Protein AF-A0A259AKX5-F1 (afdb_monomer)

Structure (mmCIF, N/CA/C/O backbone):
data_AF-A0A259AKX5-F1
#
_entry.id   AF-A0A259AKX5-F1
#
loop_
_atom_site.group_PDB
_atom_site.id
_atom_site.type_symbol
_atom_site.label_atom_id
_atom_site.label_alt_id
_atom_site.label_comp_id
_atom_site.label_asym_id
_atom_site.label_entity_id
_atom_site.label_seq_id
_atom_site.pdbx_PDB_ins_code
_atom_site.Cartn_x
_atom_site.Cartn_y
_atom_site.Cartn_z
_atom_site.occupancy
_atom_site.B_iso_or_equiv
_atom_site.auth_seq_id
_atom_site.auth_comp_id
_atom_site.auth_asym_id
_atom_site.auth_atom_id
_atom_site.pdbx_PDB_model_num
ATOM 1 N N . MET A 1 1 ? -32.990 -3.693 14.669 1.00 41.19 1 MET A N 1
ATOM 2 C CA . MET A 1 1 ? -31.808 -2.868 15.000 1.00 41.19 1 MET A CA 1
ATOM 3 C C . MET A 1 1 ? -31.596 -1.914 13.839 1.00 41.19 1 MET A C 1
ATOM 5 O O . MET A 1 1 ? -31.300 -2.364 12.743 1.00 41.19 1 MET A O 1
ATOM 9 N N . THR A 1 2 ? -31.916 -0.636 14.020 1.00 35.88 2 THR A N 1
ATOM 10 C CA . THR A 1 2 ? -31.872 0.371 12.951 1.00 35.88 2 THR A CA 1
ATOM 11 C C . THR A 1 2 ? -30.431 0.830 12.761 1.00 35.88 2 THR A C 1
ATOM 13 O O . THR A 1 2 ? -29.904 1.536 13.615 1.00 35.88 2 THR A O 1
ATOM 16 N N . ALA A 1 3 ? -29.790 0.396 11.675 1.00 41.12 3 ALA A N 1
ATOM 17 C CA . ALA A 1 3 ? -28.469 0.877 11.293 1.00 41.12 3 ALA A CA 1
ATOM 18 C C . ALA A 1 3 ? -28.558 2.375 10.965 1.00 41.12 3 ALA A C 1
ATOM 20 O O . ALA A 1 3 ? -29.244 2.777 10.022 1.00 41.12 3 ALA A O 1
ATOM 21 N N . THR A 1 4 ? -27.898 3.208 11.766 1.00 51.97 4 THR A N 1
ATOM 22 C CA . THR A 1 4 ? -27.737 4.632 11.471 1.00 51.97 4 THR A CA 1
ATOM 23 C C . THR A 1 4 ? -26.902 4.767 10.189 1.00 51.97 4 THR A C 1
ATOM 25 O O . THR A 1 4 ? -25.901 4.057 10.050 1.00 51.97 4 THR A O 1
ATOM 28 N N . PRO A 1 5 ? -27.244 5.659 9.239 1.00 54.28 5 PRO A N 1
ATOM 29 C CA . PRO A 1 5 ? -26.457 5.826 8.019 1.00 54.28 5 PRO A CA 1
ATOM 30 C C . PRO A 1 5 ? -25.011 6.233 8.360 1.00 54.28 5 PRO A C 1
ATOM 32 O O . PRO A 1 5 ? -24.773 7.353 8.808 1.00 54.28 5 PRO A O 1
ATOM 35 N N . GLY A 1 6 ? -24.050 5.324 8.161 1.00 61.19 6 GLY A N 1
ATOM 36 C CA . GLY A 1 6 ? -22.620 5.549 8.428 1.00 61.19 6 GLY A CA 1
ATOM 37 C C . GLY A 1 6 ? -22.028 4.791 9.626 1.00 61.19 6 GLY A C 1
ATOM 38 O O . GLY A 1 6 ? -20.837 4.955 9.903 1.00 61.19 6 GLY A O 1
ATOM 39 N N . GLU A 1 7 ? -22.816 3.961 10.318 1.00 72.50 7 GLU A N 1
ATOM 40 C CA . GLU A 1 7 ? -22.309 3.050 11.352 1.00 72.50 7 GLU A CA 1
ATOM 41 C C . GLU A 1 7 ? -21.977 1.672 10.759 1.00 72.50 7 GLU A C 1
ATOM 43 O O . GLU A 1 7 ? -22.805 1.039 10.105 1.00 72.50 7 GLU A O 1
ATOM 48 N N . ILE A 1 8 ? -20.742 1.215 10.973 1.00 77.50 8 ILE A N 1
ATOM 49 C CA . ILE A 1 8 ? -20.264 -0.109 10.559 1.00 77.50 8 ILE A CA 1
ATOM 50 C C . ILE A 1 8 ? -20.297 -1.001 11.797 1.00 77.50 8 ILE A C 1
ATOM 52 O O . ILE A 1 8 ? -19.550 -0.771 12.749 1.00 77.50 8 ILE A O 1
ATOM 56 N N . HIS A 1 9 ? -21.186 -1.989 11.801 1.00 75.88 9 HIS A N 1
ATOM 57 C CA . HIS A 1 9 ? -21.338 -2.921 12.915 1.00 75.88 9 HIS A CA 1
ATOM 58 C C . HIS A 1 9 ? -20.452 -4.143 12.689 1.00 75.88 9 HIS A C 1
ATOM 60 O O . HIS A 1 9 ? -20.541 -4.781 11.644 1.00 75.88 9 HIS A O 1
ATOM 66 N N . LEU A 1 10 ? -19.617 -4.465 13.673 1.00 76.31 10 LEU A N 1
ATOM 67 C CA . LEU A 1 10 ? -18.711 -5.610 13.637 1.00 76.31 10 LEU A CA 1
ATOM 68 C C . LEU A 1 10 ? -19.031 -6.516 14.816 1.00 76.31 10 LEU A C 1
ATOM 70 O O . LEU A 1 10 ? -19.139 -6.039 15.947 1.00 76.31 10 LEU A O 1
ATOM 74 N N . GLN A 1 11 ? -19.153 -7.812 14.558 1.00 72.94 11 GLN A N 1
ATOM 75 C CA . GLN A 1 11 ? -19.255 -8.822 15.605 1.00 72.94 11 GLN A CA 1
ATOM 76 C C . GLN A 1 11 ? -17.918 -9.546 15.700 1.00 72.94 11 GLN A C 1
ATOM 78 O O . GLN A 1 11 ? -17.481 -10.175 14.738 1.00 72.94 11 GLN A O 1
ATOM 83 N N . LEU A 1 12 ? -17.246 -9.423 16.845 1.00 72.94 12 LEU A N 1
ATOM 84 C CA . LEU A 1 12 ? -15.955 -10.061 17.084 1.00 72.94 12 LEU A CA 1
ATOM 85 C C . LEU A 1 12 ? -16.056 -10.991 18.286 1.00 72.94 12 LEU A C 1
ATOM 87 O O . LEU A 1 12 ? -16.586 -10.613 19.323 1.00 72.94 12 LEU A O 1
ATOM 91 N N . ARG A 1 13 ? -15.481 -12.192 18.163 1.00 72.50 13 ARG A N 1
ATOM 92 C CA . ARG A 1 13 ? -15.372 -13.149 19.278 1.00 72.50 13 ARG A CA 1
ATOM 93 C C . ARG A 1 13 ? -14.360 -12.696 20.345 1.00 72.50 13 ARG A C 1
ATOM 95 O O . ARG A 1 13 ? -14.526 -13.010 21.512 1.00 72.50 13 ARG A O 1
ATOM 102 N N . ASN A 1 14 ? -13.313 -11.971 19.942 1.00 72.81 14 ASN A N 1
ATOM 103 C CA . ASN A 1 14 ? -12.282 -11.406 20.819 1.00 72.81 14 ASN A CA 1
ATOM 104 C C . ASN A 1 14 ? -11.697 -10.136 20.180 1.00 72.81 14 ASN A C 1
ATOM 106 O O . ASN A 1 14 ? -11.625 -10.054 18.948 1.00 72.81 14 ASN A O 1
ATOM 110 N N . LEU A 1 15 ? -11.216 -9.172 20.975 1.00 78.44 15 LEU A N 1
ATOM 111 C CA . LEU A 1 15 ? -10.641 -7.936 20.435 1.00 78.44 15 LEU A CA 1
ATOM 112 C C . LEU A 1 15 ? -9.396 -8.166 19.558 1.00 78.44 15 LEU A C 1
ATOM 114 O O . LEU A 1 15 ? -9.143 -7.411 18.620 1.00 78.44 15 LEU A O 1
ATOM 118 N N . LYS A 1 16 ? -8.630 -9.236 19.796 1.00 78.00 16 LYS A N 1
ATOM 119 C CA . LYS A 1 16 ? -7.473 -9.621 18.967 1.00 78.00 16 LYS A CA 1
ATOM 120 C C . LYS A 1 16 ? -7.869 -9.937 17.521 1.00 78.00 16 LYS A C 1
ATOM 122 O O . LYS A 1 16 ? -7.083 -9.659 16.613 1.00 78.00 16 LYS A O 1
ATOM 127 N N . ASN A 1 17 ? -9.094 -10.419 17.298 1.00 79.19 17 ASN A N 1
ATOM 128 C CA . ASN A 1 17 ? -9.629 -10.721 15.965 1.00 79.19 17 ASN A CA 1
ATOM 129 C C . ASN A 1 17 ? -9.936 -9.448 15.157 1.00 79.19 17 ASN A C 1
ATOM 131 O O . ASN A 1 17 ? -10.251 -9.505 13.970 1.00 79.19 17 ASN A O 1
ATOM 135 N N . PHE A 1 18 ? -9.822 -8.269 15.776 1.00 82.06 18 PHE A N 1
ATOM 136 C CA . PHE A 1 18 ? -9.859 -7.015 15.037 1.00 82.06 18 PHE A CA 1
ATOM 137 C C . PHE A 1 18 ? -8.638 -6.865 14.116 1.00 82.06 18 PHE A C 1
ATOM 139 O O . PHE A 1 18 ? -8.776 -6.371 13.002 1.00 82.06 18 PHE A O 1
ATOM 146 N N . PHE A 1 19 ? -7.459 -7.326 14.554 1.00 79.88 19 PHE A N 1
ATOM 147 C CA . PHE A 1 19 ? -6.204 -7.224 13.794 1.00 79.88 19 PHE A CA 1
ATOM 148 C C . PHE A 1 19 ? -5.726 -8.550 13.194 1.00 79.88 19 PHE A C 1
ATOM 150 O O . PHE A 1 19 ? -4.809 -8.547 12.374 1.00 79.88 19 PHE A O 1
ATOM 157 N N . ARG A 1 20 ? -6.283 -9.683 13.632 1.00 78.88 20 ARG A N 1
ATOM 158 C CA . ARG A 1 20 ? -5.955 -11.018 13.119 1.00 78.88 20 ARG A CA 1
ATOM 159 C C . ARG A 1 20 ? -7.192 -11.689 12.556 1.00 78.88 20 ARG A C 1
ATOM 161 O O . ARG A 1 20 ? -8.283 -11.509 13.085 1.00 78.88 20 ARG A O 1
ATOM 168 N N . VAL A 1 21 ? -6.992 -12.483 11.512 1.00 76.75 21 VAL A N 1
ATOM 169 C CA . VAL A 1 21 ? -8.032 -13.379 11.008 1.00 76.75 21 VAL A CA 1
ATOM 170 C C . VAL A 1 21 ? -8.369 -14.384 12.120 1.00 76.75 21 VAL A C 1
ATOM 172 O O . VAL A 1 21 ? -7.436 -14.903 12.746 1.00 76.75 21 VAL A O 1
ATOM 175 N N . PRO A 1 22 ? -9.658 -14.603 12.434 1.00 73.38 22 PRO A N 1
ATOM 176 C CA . PRO A 1 22 ? -10.065 -15.630 13.385 1.00 73.38 22 PRO A CA 1
ATOM 177 C C . PRO A 1 22 ? -9.549 -17.006 12.952 1.00 73.38 22 PRO A C 1
ATOM 179 O O . PRO A 1 22 ? -9.535 -17.314 11.763 1.00 73.38 22 PRO A O 1
ATOM 182 N N . GLU A 1 23 ? -9.144 -17.849 13.902 1.00 68.50 23 GLU A N 1
ATOM 183 C CA . GLU A 1 23 ? -8.841 -19.245 13.577 1.00 68.50 23 GLU A CA 1
ATOM 184 C C . GLU A 1 23 ? -10.122 -19.945 13.108 1.00 68.50 23 GLU A C 1
ATOM 186 O O . GLU A 1 23 ? -11.167 -19.861 13.758 1.00 68.50 23 GLU A O 1
ATOM 191 N N . VAL A 1 24 ? -10.040 -20.586 11.942 1.00 67.00 24 VAL A N 1
ATOM 192 C CA . VAL A 1 24 ? -11.155 -21.309 11.332 1.00 67.00 24 VAL A CA 1
ATOM 193 C C . VAL A 1 24 ? -11.285 -22.660 12.023 1.00 67.00 24 VAL A C 1
ATOM 195 O O . VAL A 1 24 ? -10.429 -23.527 11.850 1.00 67.00 24 VAL A O 1
ATOM 198 N N . ASP A 1 25 ? -12.357 -22.841 12.792 1.00 66.19 25 ASP A N 1
ATOM 199 C CA . ASP A 1 25 ? -12.752 -24.155 13.288 1.00 66.19 25 ASP A CA 1
ATOM 200 C C . ASP A 1 25 ? -13.696 -24.812 12.264 1.00 66.19 25 ASP A C 1
ATOM 202 O O . ASP A 1 25 ? -14.826 -24.351 12.096 1.00 66.19 25 ASP A O 1
ATOM 206 N N . PRO A 1 26 ? -13.275 -25.882 11.565 1.00 67.31 26 PRO A N 1
ATOM 207 C CA . PRO A 1 26 ? -14.110 -26.559 10.574 1.00 67.31 26 PRO A CA 1
ATOM 208 C C . PRO A 1 26 ? -15.349 -27.248 11.174 1.00 67.31 26 PRO A C 1
ATOM 210 O O . PRO A 1 26 ? -16.212 -27.693 10.415 1.00 67.31 26 PRO A O 1
ATOM 213 N N . PHE A 1 27 ? -15.451 -27.355 12.503 1.00 70.44 27 PHE A N 1
ATOM 214 C CA . PHE A 1 27 ? -16.595 -27.939 13.205 1.00 70.44 27 PHE A CA 1
ATOM 215 C C . PHE A 1 27 ? -17.605 -26.893 13.702 1.00 70.44 27 PHE A C 1
ATOM 217 O O . PHE A 1 27 ? -18.749 -27.252 13.992 1.00 70.44 27 PHE A O 1
ATOM 224 N N . GLU A 1 28 ? -17.235 -25.610 13.745 1.00 61.56 28 GLU A N 1
ATOM 225 C CA . GLU A 1 28 ? -18.151 -24.503 14.024 1.00 61.56 28 GLU A CA 1
ATOM 226 C C . GLU A 1 28 ? -18.527 -23.802 12.711 1.00 61.56 28 GLU A C 1
ATOM 228 O O . GLU A 1 28 ? -17.748 -23.042 12.143 1.00 61.56 28 GLU A O 1
ATOM 233 N N . GLY A 1 29 ? -19.726 -24.077 12.190 1.00 56.34 29 GLY A N 1
ATOM 234 C CA . GLY A 1 29 ? -20.209 -23.495 10.932 1.00 56.34 29 GLY A CA 1
ATOM 235 C C . GLY A 1 29 ? -20.153 -21.956 10.869 1.00 56.34 29 GLY A C 1
ATOM 236 O O . GLY A 1 29 ? -20.332 -21.274 11.875 1.00 56.34 29 GLY A O 1
ATOM 237 N N . GLU A 1 30 ? -19.932 -21.452 9.645 1.00 57.91 30 GLU A N 1
ATOM 238 C CA . GLU A 1 30 ? -19.709 -20.047 9.246 1.00 57.91 30 GLU A CA 1
ATOM 239 C C . GLU A 1 30 ? -18.675 -19.281 10.090 1.00 57.91 30 GLU A C 1
ATOM 241 O O . GLU A 1 30 ? -18.974 -18.448 10.946 1.00 57.91 30 GLU A O 1
ATOM 246 N N . THR A 1 31 ? -17.406 -19.511 9.767 1.00 56.16 31 THR A N 1
ATOM 247 C CA . THR A 1 31 ? -16.285 -18.700 10.240 1.00 56.16 31 THR A CA 1
ATOM 248 C C . THR A 1 31 ? -16.079 -17.491 9.336 1.00 56.16 31 THR A C 1
ATOM 250 O O . THR A 1 31 ? -15.861 -17.625 8.131 1.00 56.16 31 THR A O 1
ATOM 253 N N . ILE A 1 32 ? -16.110 -16.297 9.926 1.00 61.66 32 ILE A N 1
ATOM 254 C CA . ILE A 1 32 ? -15.715 -15.063 9.250 1.00 61.66 32 ILE A CA 1
ATOM 255 C C . ILE A 1 32 ? -14.210 -15.147 8.938 1.00 61.66 32 ILE A C 1
ATOM 257 O O . ILE A 1 32 ? -13.391 -15.014 9.841 1.00 61.66 32 ILE A O 1
ATOM 261 N N . ASP A 1 33 ? -13.854 -15.344 7.666 1.00 69.12 33 ASP A N 1
ATOM 262 C CA . ASP A 1 33 ? -12.460 -15.442 7.177 1.00 69.12 3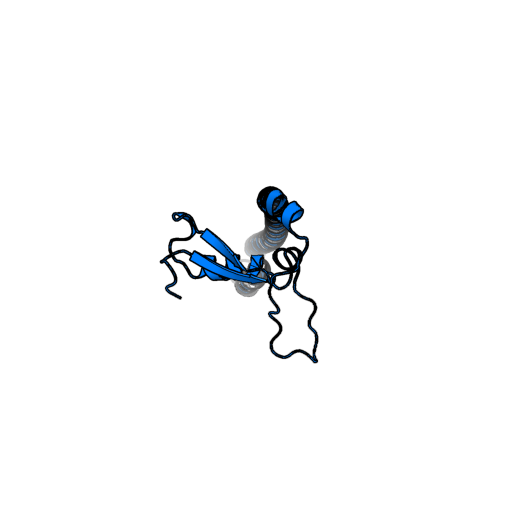3 ASP A CA 1
ATOM 263 C C . ASP A 1 33 ? -11.774 -14.067 7.015 1.00 69.12 33 ASP A C 1
ATOM 265 O O . ASP A 1 33 ? -10.751 -13.904 6.357 1.00 69.12 33 ASP A O 1
ATOM 269 N N . LEU A 1 34 ? -12.368 -13.023 7.597 1.00 73.94 34 LEU A N 1
ATOM 270 C CA . LEU A 1 34 ? -11.893 -11.647 7.506 1.00 73.94 34 LEU A CA 1
ATOM 271 C C . LEU A 1 34 ? -11.615 -11.103 8.899 1.00 73.94 34 LEU A C 1
ATOM 273 O O . LEU A 1 34 ? -12.431 -11.224 9.818 1.00 73.94 34 LEU A O 1
ATOM 277 N N . SER A 1 35 ? -10.480 -10.425 9.048 1.00 83.88 35 SER A N 1
ATOM 278 C CA . SER A 1 35 ? -10.221 -9.673 10.271 1.00 83.88 35 SER A CA 1
ATOM 279 C C . SER A 1 35 ? -11.233 -8.529 10.422 1.00 83.88 35 SER A C 1
ATOM 281 O O . SER A 1 35 ? -11.817 -8.045 9.446 1.00 83.88 35 SER A O 1
ATOM 283 N N . GLY A 1 36 ? -11.451 -8.061 11.654 1.00 83.81 36 GLY A N 1
ATOM 284 C CA . GLY A 1 36 ? -12.352 -6.930 11.895 1.00 83.81 36 GLY A CA 1
ATOM 285 C C . GLY A 1 36 ? -11.945 -5.667 11.126 1.00 83.81 36 GLY A C 1
ATOM 286 O O . GLY A 1 36 ? -12.814 -4.923 10.673 1.00 83.81 36 GLY A O 1
ATOM 287 N N . ILE A 1 37 ? -10.641 -5.439 10.925 1.00 84.75 37 ILE A N 1
ATOM 288 C CA . ILE A 1 37 ? -10.153 -4.306 10.135 1.00 84.75 37 ILE A CA 1
ATOM 289 C C . ILE A 1 37 ? -10.463 -4.465 8.645 1.00 84.75 37 ILE A C 1
ATOM 291 O O . ILE A 1 37 ? -10.858 -3.483 8.021 1.00 84.75 37 ILE A O 1
ATOM 295 N N . ASP A 1 38 ? -10.384 -5.677 8.091 1.00 84.62 38 ASP A N 1
ATOM 296 C CA . ASP A 1 38 ? -10.728 -5.930 6.687 1.00 84.62 38 ASP A CA 1
ATOM 297 C C . ASP A 1 38 ? -12.224 -5.708 6.442 1.00 84.62 38 ASP A C 1
ATOM 299 O O . ASP A 1 38 ? -12.600 -5.026 5.491 1.00 84.62 38 ASP A O 1
ATOM 303 N N . GLN A 1 39 ? -13.077 -6.151 7.370 1.00 84.19 39 GLN A N 1
ATOM 304 C CA . GLN A 1 39 ? -14.519 -5.889 7.313 1.00 84.19 39 GLN A CA 1
ATOM 305 C C . GLN A 1 39 ? -14.840 -4.387 7.342 1.00 84.19 39 GLN A C 1
ATOM 307 O O . GLN A 1 39 ? -15.674 -3.910 6.569 1.00 84.19 39 GLN A O 1
ATOM 312 N N . VAL A 1 40 ? -14.164 -3.612 8.204 1.00 85.19 40 VAL A N 1
ATOM 313 C CA . VAL A 1 40 ? -14.296 -2.143 8.214 1.00 85.19 40 VAL A CA 1
ATOM 314 C C . VAL A 1 40 ? -13.850 -1.555 6.889 1.00 85.19 40 VAL A C 1
ATOM 316 O O . VAL A 1 40 ? -14.540 -0.702 6.334 1.00 85.19 40 VAL A O 1
ATOM 319 N N . MET A 1 41 ? -12.697 -1.987 6.386 1.00 83.62 41 MET A N 1
ATOM 320 C CA . MET A 1 41 ? -12.133 -1.480 5.142 1.00 83.62 41 MET A CA 1
ATOM 321 C C . MET A 1 41 ? -13.053 -1.761 3.955 1.00 83.62 41 MET A C 1
ATOM 323 O O . MET A 1 41 ? -13.294 -0.854 3.160 1.00 83.62 41 MET A O 1
ATOM 327 N N . ASP A 1 42 ? -13.627 -2.954 3.855 1.00 84.31 42 ASP A N 1
ATOM 328 C CA . ASP A 1 42 ? -14.564 -3.299 2.789 1.00 84.31 42 ASP A CA 1
ATOM 329 C C . ASP A 1 42 ? -15.870 -2.510 2.902 1.00 84.31 42 ASP A C 1
ATOM 331 O O . ASP A 1 42 ? -16.318 -1.911 1.918 1.00 84.31 42 ASP A O 1
ATOM 335 N N . ALA A 1 43 ? -16.428 -2.386 4.110 1.00 82.75 43 ALA A N 1
ATOM 336 C CA . ALA A 1 43 ? -17.611 -1.562 4.348 1.00 82.75 43 ALA A CA 1
ATOM 337 C C . ALA A 1 43 ? -17.370 -0.075 4.020 1.00 82.75 43 ALA A C 1
ATOM 339 O O . ALA A 1 43 ? -18.262 0.600 3.501 1.00 82.75 43 ALA A O 1
ATOM 340 N N . LEU A 1 44 ? -16.163 0.441 4.277 1.00 82.69 44 LEU A N 1
ATOM 341 C CA . LEU A 1 44 ? -15.755 1.791 3.882 1.00 82.69 44 LEU A CA 1
ATOM 342 C C . LEU A 1 44 ? -15.622 1.929 2.365 1.00 82.69 44 LEU A C 1
ATOM 344 O O . LEU A 1 44 ? -16.081 2.921 1.808 1.00 82.69 44 LEU A O 1
ATOM 348 N N . ARG A 1 45 ? -15.019 0.952 1.679 1.00 80.88 45 ARG A N 1
ATOM 349 C CA . ARG A 1 45 ? -14.784 1.008 0.223 1.00 80.88 45 ARG A CA 1
ATOM 350 C C . ARG A 1 45 ? -16.077 1.071 -0.584 1.00 80.88 45 ARG A C 1
ATOM 352 O O . ARG A 1 45 ? -16.093 1.705 -1.637 1.00 80.88 45 ARG A O 1
ATOM 359 N N . VAL A 1 46 ? -17.150 0.454 -0.090 1.00 80.75 46 VAL A N 1
ATOM 360 C CA . VAL A 1 46 ? -18.480 0.500 -0.721 1.00 80.75 46 VAL A CA 1
ATOM 361 C C . VAL A 1 46 ? -19.119 1.893 -0.610 1.00 80.75 46 VAL A C 1
ATOM 363 O O . VAL A 1 46 ? -19.918 2.286 -1.464 1.00 80.75 46 VAL A O 1
ATOM 366 N N . GLN A 1 47 ? -18.758 2.688 0.400 1.00 78.88 47 GLN A N 1
ATOM 367 C CA . GLN A 1 47 ? -19.307 4.032 0.576 1.00 78.88 47 GLN A CA 1
ATOM 368 C C . GLN A 1 47 ? -18.612 5.032 -0.357 1.00 78.88 47 GLN A C 1
ATOM 370 O O . GLN A 1 47 ? -17.432 5.319 -0.201 1.00 78.88 47 GLN A O 1
ATOM 375 N N . LYS A 1 48 ? -19.352 5.644 -1.292 1.00 70.69 48 LYS A N 1
ATOM 376 C CA . LYS A 1 48 ? -18.805 6.646 -2.237 1.00 70.69 48 LYS A CA 1
ATOM 377 C C . LYS A 1 48 ? -18.080 7.818 -1.558 1.00 70.69 48 LYS A C 1
ATOM 379 O O . LYS A 1 48 ? -17.081 8.300 -2.087 1.00 70.69 48 LYS A O 1
ATOM 384 N N . ASP A 1 49 ? -18.539 8.221 -0.376 1.00 77.81 49 ASP A N 1
ATOM 385 C CA . ASP A 1 49 ? -18.055 9.408 0.340 1.00 77.81 49 ASP A CA 1
ATOM 386 C C . ASP A 1 49 ? -17.068 9.078 1.473 1.00 77.81 49 ASP A C 1
ATOM 388 O O . ASP A 1 49 ? -16.834 9.896 2.364 1.00 77.81 49 ASP A O 1
ATOM 392 N N . TRP A 1 50 ? -16.462 7.887 1.465 1.00 74.88 50 TRP A N 1
ATOM 393 C CA . TRP A 1 50 ? -15.577 7.432 2.548 1.00 74.88 50 TRP A CA 1
ATOM 394 C C . TRP A 1 50 ? -14.376 8.356 2.807 1.00 74.88 50 TRP A C 1
ATOM 396 O O . TRP A 1 50 ? -13.830 8.375 3.906 1.00 74.88 50 TRP A O 1
ATOM 406 N N . ARG A 1 51 ? -13.956 9.140 1.802 1.00 73.50 51 ARG A N 1
ATOM 407 C CA . ARG A 1 51 ? -12.841 10.098 1.919 1.00 73.50 51 ARG A CA 1
ATOM 408 C C . ARG A 1 51 ? -13.219 11.397 2.623 1.00 73.50 51 ARG A C 1
ATOM 410 O O . ARG A 1 51 ? -12.337 12.085 3.127 1.00 73.50 51 ARG A O 1
ATOM 417 N N . THR A 1 52 ? -14.495 11.764 2.607 1.00 74.06 52 THR A N 1
ATOM 418 C CA . THR A 1 52 ? -14.990 13.055 3.108 1.00 74.06 52 THR A CA 1
ATOM 419 C C . THR A 1 52 ? -15.817 12.904 4.379 1.00 74.06 52 THR A C 1
ATOM 421 O O . THR A 1 52 ? -15.912 13.854 5.158 1.00 74.06 52 THR A O 1
ATOM 424 N N . ARG A 1 53 ? -16.387 11.721 4.634 1.00 74.12 53 ARG A N 1
ATOM 425 C CA . ARG A 1 53 ? -17.235 11.456 5.799 1.00 74.12 53 ARG A CA 1
ATOM 426 C C . ARG A 1 53 ? -16.491 10.706 6.900 1.00 74.12 53 ARG A C 1
ATOM 428 O O . ARG A 1 53 ? -15.699 9.806 6.644 1.00 74.12 53 ARG A O 1
ATOM 435 N N . ARG A 1 54 ? -16.792 11.054 8.154 1.00 75.44 54 ARG A N 1
ATOM 436 C CA . ARG A 1 54 ? -16.353 10.268 9.312 1.00 75.44 54 ARG A CA 1
ATOM 437 C C . ARG A 1 54 ? -17.197 9.002 9.390 1.00 75.44 54 ARG A C 1
ATOM 439 O O . ARG A 1 54 ? -18.418 9.098 9.477 1.00 75.44 54 ARG A O 1
ATOM 446 N N . ALA A 1 55 ? -16.545 7.850 9.388 1.00 75.81 55 ALA A N 1
ATOM 447 C CA . ALA A 1 55 ? -17.187 6.581 9.681 1.00 75.81 55 ALA A CA 1
ATOM 448 C C . ALA A 1 55 ? -17.046 6.249 11.164 1.00 75.81 55 ALA A C 1
ATOM 450 O O . ALA A 1 55 ? -16.040 6.584 11.797 1.00 75.81 55 ALA A O 1
ATOM 451 N N . LYS A 1 56 ? -18.053 5.573 11.710 1.00 80.81 56 LYS A N 1
ATOM 452 C CA . LYS A 1 56 ? -18.041 5.087 13.086 1.00 80.81 56 LYS A CA 1
ATOM 453 C C . LYS A 1 56 ? -18.176 3.570 13.056 1.00 80.81 56 LYS A C 1
ATOM 455 O O . LYS A 1 56 ? -19.172 3.051 12.566 1.00 80.81 56 LYS A O 1
ATOM 460 N N . ALA A 1 57 ? -17.165 2.870 13.558 1.00 80.81 57 ALA A N 1
ATOM 461 C CA . ALA A 1 57 ? -17.215 1.426 13.737 1.00 80.81 57 ALA A CA 1
ATOM 462 C C . ALA A 1 57 ? -17.708 1.112 15.154 1.00 80.81 57 ALA A C 1
ATOM 464 O O . ALA A 1 57 ? -17.170 1.644 16.127 1.00 80.81 57 ALA A O 1
ATOM 465 N N . VAL A 1 58 ? -18.737 0.275 15.264 1.00 81.69 58 VAL A N 1
ATOM 466 C CA . VAL A 1 58 ? -19.274 -0.216 16.537 1.00 81.69 58 VAL A CA 1
ATOM 467 C C . VAL A 1 58 ? -18.941 -1.697 16.634 1.00 81.69 58 VAL A C 1
ATOM 469 O O . VAL A 1 58 ? -19.434 -2.501 15.842 1.00 81.69 58 VAL A O 1
ATOM 472 N N . ILE A 1 59 ? -18.083 -2.039 17.591 1.00 81.44 59 ILE A N 1
ATOM 473 C CA . ILE A 1 59 ? -17.612 -3.405 17.816 1.00 81.44 59 ILE A CA 1
ATOM 474 C C . ILE A 1 59 ? -18.437 -4.018 18.943 1.00 81.44 59 ILE A C 1
ATOM 476 O O . ILE A 1 59 ? -18.483 -3.468 20.041 1.00 81.44 59 ILE A O 1
ATOM 480 N N . TRP A 1 60 ? -19.066 -5.154 18.667 1.00 78.50 60 TRP A N 1
ATOM 481 C CA . TRP A 1 60 ? -19.767 -5.966 19.654 1.00 78.50 60 TRP A CA 1
ATOM 482 C C . TRP A 1 60 ? -18.862 -7.121 20.073 1.00 78.50 60 TRP A C 1
ATOM 484 O O . TRP A 1 60 ? -18.402 -7.878 19.213 1.00 78.50 60 TRP A O 1
ATOM 494 N N . LEU A 1 61 ? -18.605 -7.228 21.379 1.00 77.56 61 LEU A N 1
ATOM 495 C CA . LEU A 1 61 ? -17.877 -8.336 21.993 1.00 77.56 61 LEU A CA 1
ATOM 496 C C . LEU A 1 61 ? -18.840 -9.150 22.870 1.00 77.56 61 LEU A C 1
ATOM 498 O O . LEU A 1 61 ? -19.720 -8.554 23.493 1.00 77.56 61 LEU A O 1
ATOM 502 N N . PRO A 1 62 ? -18.694 -10.484 22.923 1.00 75.62 62 PRO A N 1
ATOM 503 C CA . PRO A 1 62 ? -19.455 -11.318 23.842 1.00 75.62 62 PRO A CA 1
ATOM 504 C C . PRO A 1 62 ? -19.068 -11.044 25.305 1.00 75.62 62 PRO A C 1
ATOM 506 O O . PRO A 1 62 ? -17.897 -10.806 25.626 1.00 75.62 62 PRO A O 1
ATOM 509 N N . ASP A 1 63 ? -20.069 -11.107 26.186 1.00 64.19 63 ASP A N 1
ATOM 510 C CA . ASP A 1 63 ? -19.902 -10.939 27.631 1.00 64.19 63 ASP A CA 1
ATOM 511 C C . ASP A 1 63 ? -18.993 -12.044 28.203 1.00 64.19 63 ASP A C 1
ATOM 513 O O . ASP A 1 63 ? -19.171 -13.225 27.902 1.00 64.19 63 ASP A O 1
ATOM 517 N N . GLY A 1 64 ? -18.018 -11.663 29.038 1.00 62.34 64 GLY A N 1
ATOM 518 C CA . GLY A 1 64 ? -17.066 -12.592 29.672 1.00 62.34 64 GLY A CA 1
ATOM 519 C C . GLY A 1 64 ? -15.628 -12.532 29.145 1.00 62.34 64 GLY A C 1
ATOM 520 O O . GLY A 1 64 ? -14.794 -13.334 29.562 1.00 62.34 64 GLY A O 1
ATOM 521 N N . THR A 1 65 ? -15.316 -11.582 28.262 1.00 62.19 65 THR A N 1
ATOM 522 C CA . THR A 1 65 ? -13.944 -11.347 27.788 1.00 62.19 65 THR A CA 1
ATOM 523 C C . THR A 1 65 ? -13.270 -10.274 28.650 1.00 62.19 65 THR A C 1
ATOM 525 O O . THR A 1 65 ? -13.781 -9.161 28.736 1.00 62.19 65 THR A O 1
ATOM 528 N N . ASP A 1 66 ? -12.124 -10.576 29.270 1.00 65.81 66 ASP A N 1
ATOM 529 C CA . ASP A 1 66 ? -11.339 -9.652 30.121 1.00 65.81 66 ASP A CA 1
ATOM 530 C C . ASP A 1 66 ? -10.541 -8.627 29.275 1.00 65.81 66 ASP A C 1
ATOM 532 O O . ASP A 1 66 ? -9.335 -8.422 29.427 1.00 65.81 66 ASP A O 1
ATOM 536 N N . ASP A 1 67 ? -11.215 -8.031 28.287 1.00 69.75 67 ASP A N 1
ATOM 537 C CA . ASP A 1 67 ? -10.626 -7.177 27.252 1.00 69.75 67 ASP A CA 1
ATOM 538 C C . ASP A 1 67 ? -10.702 -5.677 27.611 1.00 69.75 67 ASP A C 1
ATOM 540 O O . ASP A 1 67 ? -10.217 -4.844 26.843 1.00 69.75 67 ASP A O 1
ATOM 544 N N . ASP A 1 68 ? -11.238 -5.298 28.779 1.00 73.75 68 ASP A N 1
ATOM 545 C CA . ASP A 1 68 ? -11.436 -3.894 29.196 1.00 73.75 68 ASP A CA 1
ATOM 546 C C . ASP A 1 68 ? -10.147 -3.057 29.113 1.00 73.75 68 ASP A C 1
ATOM 548 O O . ASP A 1 68 ? -10.137 -1.925 28.615 1.00 73.75 68 ASP A O 1
ATOM 552 N N . ALA A 1 69 ? -9.012 -3.637 29.518 1.00 74.62 69 ALA A N 1
ATOM 553 C CA . ALA A 1 69 ? -7.706 -2.988 29.410 1.00 74.62 69 ALA A CA 1
ATOM 554 C C . ALA A 1 69 ? -7.228 -2.830 27.953 1.00 74.62 69 ALA A C 1
ATOM 556 O O . ALA A 1 69 ? -6.474 -1.899 27.643 1.00 74.62 69 ALA A O 1
ATOM 557 N N . LEU A 1 70 ? -7.643 -3.726 27.051 1.00 74.94 70 LEU A N 1
ATOM 558 C CA . LEU A 1 70 ? -7.321 -3.659 25.627 1.00 74.94 70 LEU A CA 1
ATOM 559 C C . LEU A 1 70 ? -8.233 -2.682 24.873 1.00 74.94 70 LEU A C 1
ATOM 561 O O . LEU A 1 70 ? -7.759 -2.026 23.943 1.00 74.94 70 LEU A O 1
ATOM 565 N N . VAL A 1 71 ? -9.492 -2.510 25.294 1.00 80.25 71 VAL A N 1
ATOM 566 C CA . VAL A 1 71 ? -10.428 -1.535 24.703 1.00 80.25 71 VAL A CA 1
ATOM 567 C C . VAL A 1 71 ? -9.849 -0.119 24.773 1.00 80.25 71 VAL A C 1
ATOM 569 O O . VAL A 1 71 ? -9.831 0.592 23.767 1.00 80.25 71 VAL A O 1
ATOM 572 N N . GLY A 1 72 ? -9.278 0.274 25.918 1.00 81.31 72 GLY A N 1
ATOM 573 C CA . GLY A 1 72 ? -8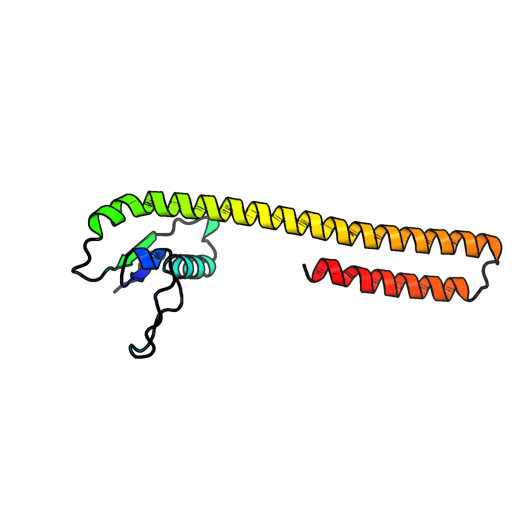.614 1.576 26.071 1.00 81.31 72 GLY A CA 1
ATOM 574 C C . GLY A 1 72 ? -7.356 1.745 25.205 1.00 81.31 72 GLY A C 1
ATOM 575 O O . GLY A 1 72 ? -7.002 2.859 24.816 1.00 81.31 72 GLY A O 1
ATOM 576 N N . GLN A 1 73 ? -6.688 0.643 24.857 1.00 84.88 73 GLN A N 1
ATOM 577 C CA . GLN A 1 73 ? -5.486 0.643 24.016 1.00 84.88 73 GLN A CA 1
ATOM 578 C C . GLN A 1 73 ? -5.800 0.550 22.519 1.00 84.88 73 GLN A C 1
ATOM 580 O O . GLN A 1 73 ? -4.938 0.873 21.695 1.00 84.88 73 GLN A O 1
ATOM 585 N N . LEU A 1 74 ? -7.025 0.164 22.151 1.00 84.38 74 LEU A N 1
ATOM 586 C CA . LEU A 1 74 ? -7.441 -0.060 20.770 1.00 84.38 74 LEU A CA 1
ATOM 587 C C . LEU A 1 74 ? -7.183 1.145 19.847 1.00 84.38 74 LEU A C 1
ATOM 589 O O . LEU A 1 74 ? -6.610 0.930 18.778 1.00 84.38 74 LEU A O 1
ATOM 593 N N . PRO A 1 75 ? -7.489 2.408 20.222 1.00 85.75 75 PRO A N 1
ATOM 594 C CA . PRO A 1 75 ? -7.205 3.553 19.354 1.00 85.75 75 PRO A CA 1
ATOM 595 C C . PRO A 1 75 ? -5.708 3.712 19.060 1.00 85.75 75 PRO A C 1
ATOM 597 O O . PRO A 1 75 ? -5.315 4.023 17.935 1.00 85.75 75 PRO A O 1
ATOM 600 N N . ARG A 1 76 ? -4.853 3.456 20.060 1.00 88.38 76 ARG A N 1
ATOM 601 C CA . ARG A 1 76 ? -3.393 3.524 19.918 1.00 88.38 76 ARG A CA 1
ATOM 602 C C . ARG A 1 76 ? -2.861 2.376 19.063 1.00 88.38 76 ARG A C 1
ATOM 604 O O . ARG A 1 76 ? -1.996 2.602 18.215 1.00 88.38 76 ARG A O 1
ATOM 611 N N . ALA A 1 77 ? -3.378 1.166 19.264 1.00 86.56 77 ALA A N 1
ATOM 612 C CA . ALA A 1 77 ? -3.038 0.002 18.454 1.00 86.56 77 ALA A CA 1
ATOM 613 C C . ALA A 1 77 ? -3.444 0.215 16.987 1.00 86.56 77 ALA A C 1
ATOM 615 O O . ALA A 1 77 ? -2.622 0.014 16.094 1.00 86.56 77 ALA A O 1
ATOM 616 N N . LEU A 1 78 ? -4.652 0.735 16.741 1.00 87.88 78 LEU A N 1
ATOM 617 C CA . LEU A 1 78 ? -5.143 1.072 15.405 1.00 87.88 78 LEU A CA 1
ATOM 618 C C . LEU A 1 78 ? -4.271 2.137 14.733 1.00 87.88 78 LEU A C 1
ATOM 620 O O . LEU A 1 78 ? -3.856 1.953 13.594 1.00 87.88 78 LEU A O 1
ATOM 624 N N . ALA A 1 79 ? -3.933 3.222 15.435 1.00 88.62 79 ALA A N 1
ATOM 625 C CA . ALA A 1 79 ? -3.035 4.246 14.902 1.00 88.62 79 ALA A CA 1
ATOM 626 C C . ALA A 1 79 ? -1.657 3.667 14.531 1.00 88.62 79 ALA A C 1
ATOM 628 O O . ALA A 1 79 ? -1.097 4.003 13.487 1.00 88.62 79 ALA A O 1
ATOM 629 N N . THR A 1 80 ? -1.133 2.762 15.361 1.00 90.00 80 THR A N 1
ATOM 630 C CA . THR A 1 80 ? 0.153 2.091 15.125 1.00 90.00 80 THR A CA 1
ATOM 631 C C . THR A 1 80 ? 0.089 1.173 13.904 1.00 90.00 80 THR A C 1
ATOM 633 O O . THR A 1 80 ? 0.972 1.245 13.050 1.00 90.00 80 THR A O 1
ATOM 636 N N . TYR A 1 81 ? -0.973 0.372 13.785 1.00 88.25 81 TYR A N 1
ATOM 637 C CA . TYR A 1 81 ? -1.235 -0.492 12.633 1.00 88.25 81 TYR A CA 1
ATOM 638 C C . TYR A 1 81 ? -1.388 0.317 11.337 1.00 88.25 81 TYR A C 1
ATOM 640 O O . TYR A 1 81 ? -0.750 0.025 10.330 1.00 88.25 81 TYR A O 1
ATOM 648 N N . CYS A 1 82 ? -2.184 1.388 11.354 1.00 88.25 82 CYS A N 1
ATOM 649 C CA . CYS A 1 82 ? -2.351 2.246 10.184 1.00 88.25 82 CYS A CA 1
ATOM 650 C C . CYS A 1 82 ? -1.017 2.871 9.764 1.00 88.25 82 CYS A C 1
ATOM 652 O O . CYS A 1 82 ? -0.702 2.910 8.577 1.00 88.25 82 CYS A O 1
ATOM 654 N N . ASN A 1 83 ? -0.205 3.330 10.719 1.00 91.56 83 ASN A N 1
ATOM 655 C CA . ASN A 1 83 ? 1.094 3.915 10.409 1.00 91.56 83 ASN A CA 1
ATOM 656 C C . ASN A 1 83 ? 2.066 2.886 9.805 1.00 91.56 83 ASN A C 1
ATOM 658 O O . ASN A 1 83 ? 2.722 3.182 8.805 1.00 91.56 83 ASN A O 1
ATOM 662 N N . SER A 1 84 ? 2.136 1.669 10.358 1.00 90.00 84 SER A N 1
ATOM 663 C CA . SER A 1 84 ? 2.974 0.606 9.787 1.00 90.00 84 SER A CA 1
ATOM 664 C C . SER A 1 84 ? 2.517 0.226 8.378 1.00 90.00 84 SER A C 1
ATOM 666 O O . SER A 1 84 ? 3.355 0.113 7.481 1.00 90.00 84 SER A O 1
ATOM 668 N N . GLN A 1 85 ? 1.206 0.137 8.147 1.00 88.88 85 GLN A N 1
ATOM 669 C CA . GLN A 1 85 ? 0.649 -0.189 6.838 1.00 88.88 85 GLN A CA 1
ATOM 670 C C . GLN A 1 85 ? 0.882 0.925 5.811 1.00 88.88 85 GLN A C 1
ATOM 672 O O . GLN A 1 85 ? 1.255 0.650 4.673 1.00 88.88 85 GLN A O 1
ATOM 677 N N . ILE A 1 86 ? 0.761 2.197 6.206 1.00 90.38 86 ILE A N 1
ATOM 678 C CA . ILE A 1 86 ? 1.098 3.342 5.345 1.00 90.38 86 ILE A CA 1
ATOM 679 C C . ILE A 1 86 ? 2.573 3.291 4.940 1.00 90.38 86 ILE A C 1
ATOM 681 O O . ILE A 1 86 ? 2.898 3.494 3.767 1.00 90.38 86 ILE A O 1
ATOM 685 N N . LEU A 1 87 ? 3.474 3.019 5.888 1.00 92.62 87 LEU A N 1
ATOM 686 C CA . LEU A 1 87 ? 4.906 2.904 5.607 1.00 92.62 87 LEU A CA 1
ATOM 687 C C . LEU A 1 87 ? 5.206 1.729 4.672 1.00 92.62 87 LEU A C 1
ATOM 689 O O . LEU A 1 87 ? 5.981 1.892 3.728 1.00 92.62 87 LEU A O 1
ATOM 693 N N . TYR A 1 88 ? 4.573 0.577 4.897 1.00 91.38 88 TYR A N 1
ATOM 694 C CA . TYR A 1 88 ? 4.697 -0.593 4.032 1.00 91.38 88 TYR A CA 1
ATOM 695 C C . TYR A 1 88 ? 4.224 -0.291 2.603 1.00 91.38 88 TYR A C 1
ATOM 697 O O . TYR A 1 88 ? 4.985 -0.469 1.651 1.00 91.38 88 TYR A O 1
ATOM 705 N N . CYS A 1 89 ? 3.023 0.272 2.444 1.00 89.62 89 CYS A N 1
ATOM 706 C CA . CYS A 1 89 ? 2.476 0.650 1.140 1.00 89.62 89 CYS A CA 1
ATOM 707 C C . CYS A 1 89 ? 3.353 1.682 0.417 1.00 89.62 89 CYS A C 1
ATOM 709 O O . CYS A 1 89 ? 3.588 1.551 -0.783 1.00 89.62 89 CYS A O 1
ATOM 711 N N . ARG A 1 90 ? 3.894 2.682 1.129 1.00 91.69 90 ARG A N 1
ATOM 712 C CA . ARG A 1 90 ? 4.832 3.658 0.543 1.00 91.69 90 ARG A CA 1
ATOM 713 C C . ARG A 1 90 ? 6.103 2.993 0.024 1.00 91.69 90 ARG A C 1
ATOM 715 O O . ARG A 1 90 ? 6.558 3.339 -1.062 1.00 91.69 90 ARG A O 1
ATOM 722 N N . ARG A 1 91 ? 6.671 2.047 0.778 1.00 91.44 91 ARG A N 1
ATOM 723 C CA . ARG A 1 91 ? 7.863 1.296 0.353 1.00 91.44 91 ARG A CA 1
ATOM 724 C C . ARG A 1 91 ? 7.570 0.445 -0.877 1.00 91.44 91 ARG A C 1
ATOM 726 O O . ARG A 1 91 ? 8.294 0.560 -1.858 1.00 91.44 91 ARG A O 1
ATOM 733 N N . LYS A 1 92 ? 6.466 -0.303 -0.864 1.00 89.50 92 LYS A N 1
ATOM 734 C CA . LYS A 1 92 ? 6.035 -1.127 -2.000 1.00 89.50 92 LYS A CA 1
ATOM 735 C C . LYS A 1 92 ? 5.800 -0.287 -3.260 1.00 89.50 92 LYS A C 1
ATOM 737 O O . LYS A 1 92 ? 6.197 -0.669 -4.351 1.00 89.50 92 LYS A O 1
ATOM 742 N N . MET A 1 93 ? 5.227 0.906 -3.112 1.00 88.38 93 MET A N 1
ATOM 743 C CA . MET A 1 93 ? 5.028 1.839 -4.225 1.00 88.38 93 MET A CA 1
ATOM 744 C C . MET A 1 93 ? 6.349 2.376 -4.799 1.00 88.38 93 MET A C 1
ATOM 746 O O . MET A 1 93 ? 6.449 2.588 -6.005 1.00 88.38 93 MET A O 1
ATOM 750 N N . LEU A 1 94 ? 7.367 2.603 -3.962 1.00 89.56 94 LEU A N 1
ATOM 751 C CA . LEU A 1 94 ? 8.707 2.974 -4.433 1.00 89.56 94 LEU A CA 1
ATOM 752 C C . LEU A 1 94 ? 9.392 1.813 -5.156 1.00 89.56 94 LEU A C 1
ATOM 754 O O . LEU A 1 94 ? 10.001 2.032 -6.198 1.00 89.56 94 LEU A O 1
ATOM 758 N N . GLU A 1 95 ? 9.263 0.598 -4.632 1.00 89.00 95 GLU A N 1
ATOM 759 C CA . GLU A 1 95 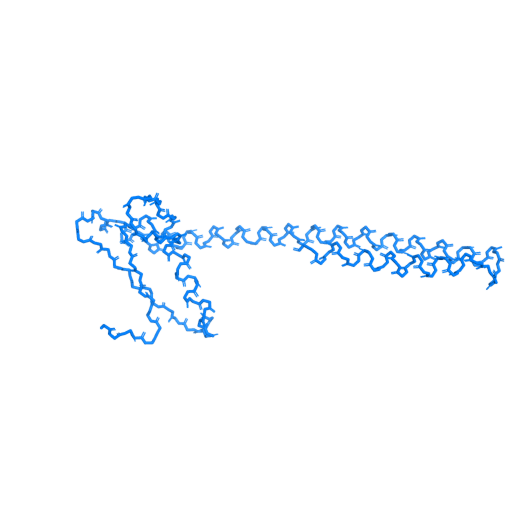? 9.792 -0.620 -5.248 1.00 89.00 95 GLU A CA 1
ATOM 760 C C . GLU A 1 95 ? 9.191 -0.848 -6.640 1.00 89.00 95 GLU A C 1
ATOM 762 O O . GLU A 1 95 ? 9.934 -0.921 -7.615 1.00 89.00 95 GLU A O 1
ATOM 767 N N . LEU A 1 96 ? 7.858 -0.809 -6.757 1.00 85.88 96 LEU A N 1
ATOM 768 C CA . LEU A 1 96 ? 7.153 -0.926 -8.039 1.00 85.88 96 LEU A CA 1
ATOM 769 C C . LEU A 1 96 ? 7.572 0.162 -9.036 1.00 85.88 96 LEU A C 1
ATOM 771 O O . LEU A 1 96 ? 7.774 -0.115 -10.213 1.00 85.88 96 LEU A O 1
ATOM 775 N N . ARG A 1 97 ? 7.764 1.407 -8.579 1.00 83.12 97 ARG A N 1
ATOM 776 C CA . ARG A 1 97 ? 8.242 2.499 -9.445 1.00 83.12 97 ARG A CA 1
ATOM 777 C C . ARG A 1 97 ? 9.664 2.275 -9.938 1.00 83.12 97 ARG A C 1
ATOM 779 O O . ARG A 1 97 ? 9.952 2.551 -11.099 1.00 83.12 97 ARG A O 1
ATOM 786 N N . LEU A 1 98 ? 10.564 1.823 -9.068 1.00 84.81 98 LEU A N 1
ATOM 787 C CA . LEU A 1 98 ? 11.945 1.536 -9.450 1.00 84.81 98 LEU A CA 1
ATOM 788 C C . LEU A 1 98 ? 12.005 0.390 -10.457 1.00 84.81 98 LEU A C 1
ATOM 790 O O . LEU A 1 98 ? 12.749 0.489 -11.435 1.00 84.81 98 LEU A O 1
ATOM 794 N N . GLU A 1 99 ? 11.197 -0.645 -10.245 1.00 83.06 99 GLU A N 1
ATOM 795 C CA . GLU A 1 99 ? 11.109 -1.790 -11.144 1.00 83.06 99 GLU A CA 1
ATOM 796 C C . GLU A 1 99 ? 10.501 -1.390 -12.494 1.00 83.06 99 GLU A C 1
ATOM 798 O O . GLU A 1 99 ? 11.112 -1.615 -13.540 1.00 83.06 99 GLU A O 1
ATOM 803 N N . GLY A 1 100 ? 9.404 -0.626 -12.483 1.00 80.25 100 GLY A N 1
ATOM 804 C CA . GLY A 1 100 ? 8.818 -0.042 -13.690 1.00 80.25 100 GLY A CA 1
ATOM 805 C C . GLY A 1 100 ? 9.800 0.851 -14.460 1.00 80.25 100 GLY A C 1
ATOM 806 O O . GLY A 1 100 ? 9.925 0.740 -15.677 1.00 80.25 100 GLY A O 1
ATOM 807 N N . HIS A 1 101 ? 10.587 1.690 -13.775 1.00 80.75 101 HIS A N 1
ATOM 808 C CA . HIS A 1 101 ? 11.619 2.511 -14.421 1.00 80.75 101 HIS A CA 1
ATOM 809 C C . HIS A 1 101 ? 12.799 1.698 -14.968 1.00 80.75 101 HIS A C 1
ATOM 811 O O . HIS A 1 101 ? 13.468 2.150 -15.901 1.00 80.75 101 HIS A O 1
ATOM 817 N N . ARG A 1 102 ? 13.133 0.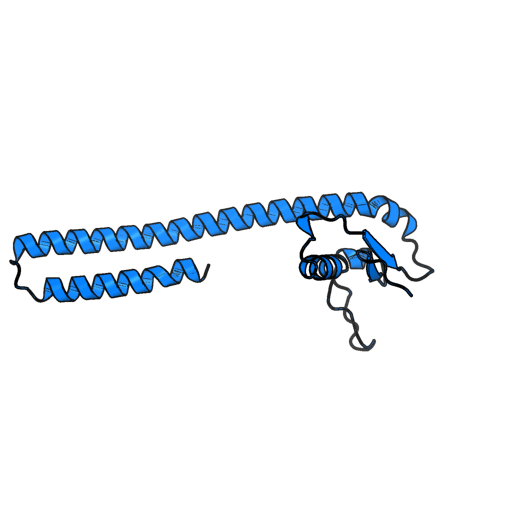541 -14.386 1.00 78.31 102 ARG A N 1
ATOM 818 C CA . ARG A 1 102 ? 14.138 -0.370 -14.959 1.00 78.31 102 ARG A CA 1
ATOM 819 C C . ARG A 1 102 ? 13.616 -0.989 -16.248 1.00 78.31 102 ARG A C 1
ATOM 821 O O . ARG A 1 102 ? 14.302 -0.877 -17.261 1.00 78.31 102 ARG A O 1
ATOM 828 N N . ALA A 1 103 ? 12.398 -1.527 -16.225 1.00 76.25 103 ALA A N 1
ATOM 829 C CA . ALA A 1 103 ? 11.749 -2.082 -17.408 1.00 76.25 103 ALA A CA 1
ATOM 830 C C . ALA A 1 103 ? 11.651 -1.040 -18.538 1.00 76.25 103 ALA A C 1
ATOM 832 O O . ALA A 1 103 ? 12.085 -1.299 -19.661 1.00 76.25 103 ALA A O 1
ATOM 833 N N . LEU A 1 104 ? 11.210 0.186 -18.217 1.00 77.44 104 LEU A N 1
ATOM 834 C CA . LEU A 1 104 ? 11.109 1.284 -19.183 1.00 77.44 104 LEU A CA 1
ATOM 835 C C . LEU A 1 104 ? 12.468 1.646 -19.803 1.00 77.44 104 LEU A C 1
ATOM 837 O O . LEU A 1 104 ? 12.560 1.882 -21.004 1.00 77.44 104 LEU A O 1
ATOM 841 N N . ARG A 1 105 ? 13.540 1.684 -18.997 1.00 76.62 105 ARG A N 1
ATOM 842 C CA . ARG A 1 105 ? 14.894 1.993 -19.487 1.00 76.62 105 ARG A CA 1
ATOM 843 C C . ARG A 1 105 ? 15.420 0.923 -20.430 1.00 76.62 105 ARG A C 1
ATOM 845 O O . ARG A 1 105 ? 15.993 1.271 -21.455 1.00 76.62 105 ARG A O 1
ATOM 852 N N . ILE A 1 106 ? 15.231 -0.351 -20.096 1.00 78.56 106 ILE A N 1
ATOM 853 C CA . ILE A 1 106 ? 15.682 -1.460 -20.943 1.00 78.56 106 ILE A CA 1
ATOM 854 C C . ILE A 1 106 ? 14.950 -1.410 -22.291 1.00 78.56 106 ILE A C 1
ATOM 856 O O . ILE A 1 106 ? 15.603 -1.436 -23.334 1.00 78.56 106 ILE A O 1
ATOM 860 N N . GLY A 1 107 ? 13.624 -1.227 -22.273 1.00 71.94 107 GLY A N 1
ATOM 861 C CA . GLY A 1 107 ? 12.830 -1.046 -23.490 1.00 71.94 107 GLY A CA 1
ATOM 862 C C . GLY A 1 107 ? 13.267 0.170 -24.317 1.00 71.94 107 GLY A C 1
ATOM 863 O O . GLY A 1 107 ? 13.455 0.059 -25.526 1.00 71.94 107 GLY A O 1
ATOM 864 N N . ALA A 1 108 ? 13.511 1.317 -23.673 1.00 76.31 108 ALA A N 1
ATOM 865 C CA . ALA A 1 108 ? 13.953 2.538 -24.348 1.00 76.31 108 ALA A CA 1
ATOM 866 C C . ALA A 1 108 ? 15.351 2.410 -24.977 1.00 76.31 108 ALA A C 1
ATOM 868 O O . ALA A 1 108 ? 15.562 2.884 -26.091 1.00 76.31 108 ALA A O 1
ATOM 869 N N . ILE A 1 109 ? 16.303 1.757 -24.297 1.00 78.56 109 ILE A N 1
ATOM 870 C CA . ILE A 1 109 ? 17.651 1.510 -24.837 1.00 78.56 109 ILE A CA 1
ATOM 871 C C . ILE A 1 109 ? 17.573 0.584 -26.049 1.00 78.56 109 ILE A C 1
ATOM 873 O O . ILE A 1 109 ? 18.210 0.857 -27.064 1.00 78.56 109 ILE A O 1
ATOM 877 N N . PHE A 1 110 ? 16.773 -0.481 -25.968 1.00 75.69 110 PHE A N 1
ATOM 878 C CA . PHE A 1 110 ? 16.573 -1.396 -27.088 1.00 75.69 110 PHE A CA 1
ATOM 879 C C . PHE A 1 110 ? 15.963 -0.678 -28.301 1.00 75.69 110 PHE A C 1
ATOM 881 O O . PHE A 1 110 ? 16.479 -0.793 -29.413 1.00 75.69 110 PHE A O 1
ATOM 888 N N . LEU A 1 111 ? 14.925 0.135 -28.077 1.00 71.00 111 LEU A N 1
ATOM 889 C CA . LEU A 1 111 ? 14.297 0.956 -29.113 1.00 71.00 111 LEU A CA 1
ATOM 890 C C . LEU A 1 111 ? 15.305 1.923 -29.754 1.00 71.00 111 LEU A C 1
ATOM 892 O O . LEU A 1 111 ? 15.396 2.002 -30.978 1.00 71.00 111 LEU A O 1
ATOM 896 N N . ALA A 1 112 ? 16.090 2.626 -28.934 1.00 75.06 112 ALA A N 1
ATOM 897 C CA . ALA A 1 112 ? 17.107 3.561 -29.402 1.00 75.06 112 ALA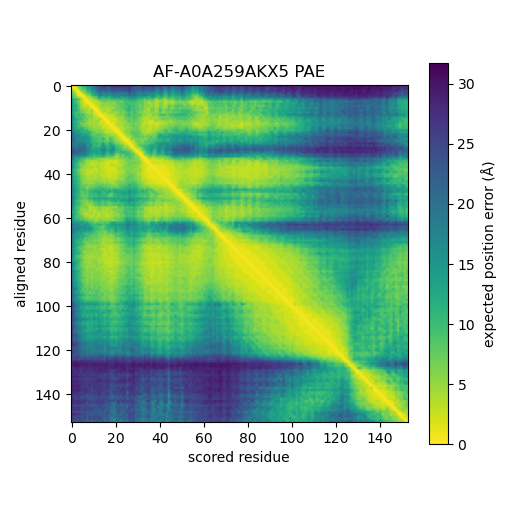 A CA 1
ATOM 898 C C . ALA A 1 112 ? 18.206 2.861 -30.218 1.00 75.06 112 ALA A C 1
ATOM 900 O O . ALA A 1 112 ? 18.607 3.374 -31.261 1.00 75.06 112 ALA A O 1
ATOM 901 N N . ALA A 1 113 ? 18.665 1.683 -29.783 1.00 75.62 113 ALA A N 1
ATOM 902 C CA . ALA A 1 113 ? 19.651 0.891 -30.513 1.00 75.62 113 ALA A CA 1
ATOM 903 C C . ALA A 1 113 ? 19.114 0.442 -31.879 1.00 75.62 113 ALA A C 1
ATOM 905 O O . ALA A 1 113 ? 19.817 0.539 -32.882 1.00 75.62 113 ALA A O 1
ATOM 906 N N . CYS A 1 114 ? 17.854 0.012 -31.928 1.00 67.81 114 CYS A N 1
ATOM 907 C CA . CYS A 1 114 ? 17.196 -0.436 -33.149 1.00 67.81 114 CYS A CA 1
ATOM 908 C C . CYS A 1 114 ? 17.000 0.720 -34.154 1.00 67.81 114 CYS A C 1
ATOM 910 O O . CYS A 1 114 ? 17.347 0.588 -35.328 1.00 67.81 114 CYS A O 1
ATOM 912 N N . LEU A 1 115 ? 16.569 1.898 -33.680 1.00 67.56 115 LEU A N 1
ATOM 913 C CA . LEU A 1 115 ? 16.496 3.130 -34.482 1.00 67.56 115 LEU A CA 1
ATOM 914 C C . LEU A 1 115 ? 17.871 3.557 -35.013 1.00 67.56 115 LEU A C 1
ATOM 916 O O . LEU A 1 115 ? 18.010 3.878 -36.193 1.00 67.56 115 LEU A O 1
ATOM 920 N N . ALA A 1 116 ? 18.902 3.537 -34.163 1.00 74.25 116 ALA A N 1
ATOM 921 C CA . ALA A 1 116 ? 20.261 3.877 -34.572 1.00 74.25 116 ALA A CA 1
ATOM 922 C C . ALA A 1 116 ? 20.759 2.932 -35.676 1.00 74.25 116 ALA A C 1
ATOM 924 O O . ALA A 1 116 ? 21.282 3.398 -36.689 1.00 74.25 116 ALA A O 1
ATOM 925 N N . LEU A 1 117 ? 20.533 1.624 -35.528 1.00 70.31 117 LEU A N 1
ATOM 926 C CA . LEU A 1 117 ? 20.928 0.630 -36.522 1.00 70.31 117 LEU A CA 1
ATOM 927 C C . LEU A 1 117 ? 20.197 0.833 -37.856 1.00 70.31 117 LEU A C 1
ATOM 929 O O . LEU A 1 117 ? 20.847 0.815 -38.899 1.00 70.31 117 LEU A O 1
ATOM 933 N N . SER A 1 118 ? 18.890 1.124 -37.819 1.00 65.62 118 SER A N 1
ATOM 934 C CA . SER A 1 118 ? 18.098 1.466 -39.010 1.00 65.62 118 SER A CA 1
ATOM 935 C C . SER A 1 118 ? 18.698 2.658 -39.756 1.00 65.62 118 SER A C 1
ATOM 937 O O . SER A 1 118 ? 18.958 2.567 -40.950 1.00 65.62 118 SER A O 1
ATOM 939 N N . THR A 1 119 ? 19.011 3.754 -39.055 1.00 66.75 119 THR A N 1
ATOM 940 C CA . THR A 1 119 ? 19.563 4.959 -39.706 1.00 66.75 119 THR A CA 1
ATOM 941 C C . THR A 1 119 ? 20.962 4.757 -40.294 1.00 66.75 119 THR A C 1
ATOM 943 O O . THR A 1 119 ? 21.304 5.377 -41.303 1.00 66.75 119 THR A O 1
ATOM 946 N N . VAL A 1 120 ? 21.789 3.900 -39.681 1.00 71.81 120 VAL A N 1
ATOM 947 C CA . VAL A 1 120 ? 23.121 3.553 -40.200 1.00 71.81 120 VAL A CA 1
ATOM 948 C C . VAL A 1 120 ? 23.004 2.664 -41.437 1.00 71.81 120 VAL A C 1
ATOM 950 O O . VAL A 1 120 ? 23.719 2.896 -42.410 1.00 71.81 120 VAL A O 1
ATOM 953 N N . LEU A 1 121 ? 22.093 1.687 -41.418 1.00 66.50 121 LEU A N 1
ATOM 954 C CA . LEU A 1 121 ? 21.841 0.783 -42.540 1.00 66.50 121 LEU A CA 1
ATOM 955 C C . LEU A 1 121 ? 21.227 1.515 -43.738 1.00 66.50 121 LEU A C 1
ATOM 957 O O . LEU A 1 121 ? 21.716 1.324 -44.847 1.00 66.50 121 LEU A O 1
ATOM 961 N N . ASP A 1 122 ? 20.263 2.416 -43.527 1.00 66.31 122 ASP A N 1
ATOM 962 C CA . ASP A 1 122 ? 19.688 3.247 -44.598 1.00 66.31 122 ASP A CA 1
ATOM 963 C C . ASP A 1 122 ? 20.756 4.113 -45.279 1.00 66.31 122 ASP A C 1
ATOM 965 O O . ASP A 1 122 ? 20.790 4.234 -46.506 1.00 66.31 122 ASP A 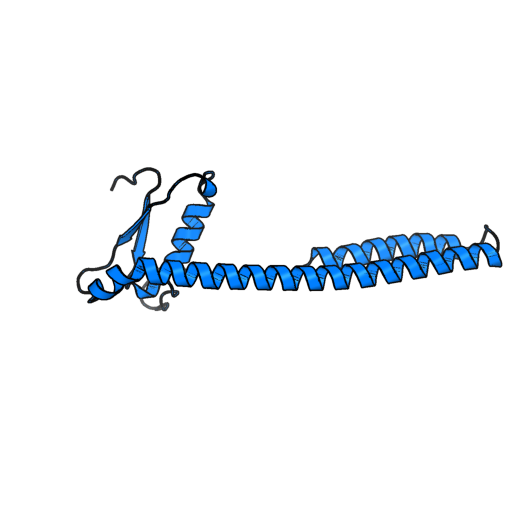O 1
ATOM 969 N N . LYS A 1 123 ? 21.679 4.680 -44.489 1.00 68.62 123 LYS A N 1
ATOM 970 C CA . LYS A 1 123 ? 22.814 5.453 -45.014 1.00 68.62 123 LYS A CA 1
ATOM 971 C C . LYS A 1 123 ? 23.814 4.607 -45.801 1.00 68.62 123 LYS A C 1
ATOM 973 O O . LYS A 1 123 ? 24.450 5.145 -46.703 1.00 68.62 123 LYS A O 1
ATOM 978 N N . TRP A 1 124 ? 23.997 3.336 -45.441 1.00 62.91 124 TRP A N 1
ATOM 979 C CA . TRP A 1 124 ? 24.996 2.457 -46.060 1.00 62.91 124 TRP A CA 1
ATOM 980 C C . TRP A 1 124 ? 24.466 1.647 -47.251 1.00 62.91 124 TRP A C 1
ATOM 982 O O . TRP A 1 124 ? 25.233 1.402 -48.177 1.00 62.91 124 TRP A O 1
ATOM 992 N N . LEU A 1 125 ? 23.198 1.217 -47.244 1.00 60.56 125 LEU A N 1
ATOM 993 C CA . LEU A 1 125 ? 22.644 0.297 -48.250 1.00 60.56 125 LEU A CA 1
ATOM 994 C C . LEU A 1 125 ? 21.691 0.948 -49.262 1.00 60.56 125 LEU A C 1
ATOM 996 O O . LEU A 1 125 ? 21.400 0.330 -50.285 1.00 60.56 125 LEU A O 1
ATOM 1000 N N . GLY A 1 126 ? 21.241 2.183 -49.034 1.00 55.78 126 GLY A N 1
ATOM 1001 C CA . GLY A 1 126 ? 20.279 2.841 -49.916 1.00 55.78 126 GLY A CA 1
ATOM 1002 C C . GLY A 1 126 ? 18.836 2.370 -49.688 1.00 55.78 126 GLY A C 1
ATOM 1003 O O . GLY A 1 126 ? 18.562 1.236 -49.288 1.00 55.78 126 GLY A O 1
ATOM 1004 N N . SER A 1 127 ? 17.907 3.289 -49.941 1.00 54.00 127 SER A N 1
ATOM 1005 C CA . SER A 1 127 ? 16.508 3.328 -49.488 1.00 54.00 127 SER A CA 1
ATOM 1006 C C . SER A 1 127 ? 15.553 2.231 -50.002 1.00 54.00 127 SER A C 1
ATOM 1008 O O . SER A 1 127 ? 14.365 2.310 -49.713 1.00 54.00 127 SER A O 1
ATOM 1010 N N . ASP A 1 128 ? 16.039 1.217 -50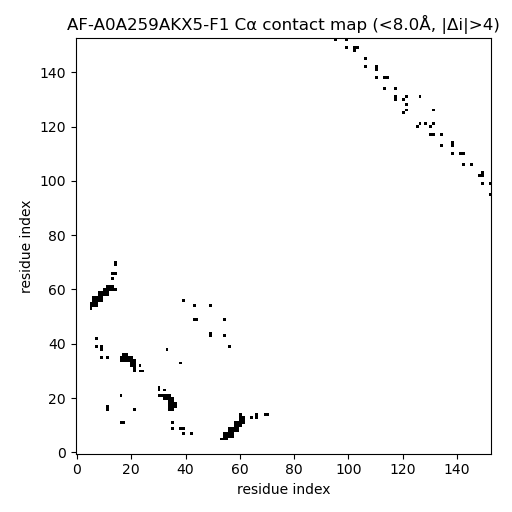.726 1.00 52.94 128 ASP A N 1
ATOM 1011 C CA . ASP A 1 128 ? 15.232 0.131 -51.331 1.00 52.94 128 ASP A CA 1
ATOM 1012 C C . ASP A 1 128 ? 15.424 -1.240 -50.644 1.00 52.94 128 ASP A C 1
ATOM 1014 O O . ASP A 1 128 ? 15.010 -2.287 -51.147 1.00 52.94 128 ASP A O 1
ATOM 1018 N N . SER A 1 129 ? 16.091 -1.277 -49.490 1.00 56.28 129 SER A N 1
ATOM 1019 C CA . SER A 1 129 ? 16.502 -2.530 -48.856 1.00 56.28 129 SER A CA 1
ATOM 1020 C C . SER A 1 129 ? 15.438 -3.106 -47.903 1.00 56.28 129 SER A C 1
ATOM 1022 O O . SER A 1 129 ? 14.939 -2.430 -47.006 1.00 56.28 129 SER A O 1
ATOM 1024 N N . LEU A 1 130 ? 15.152 -4.413 -48.045 1.00 55.84 130 LEU A N 1
ATOM 1025 C CA . LEU A 1 130 ? 14.285 -5.252 -47.180 1.00 55.84 130 LEU A CA 1
ATOM 1026 C C . LEU A 1 130 ? 14.541 -5.086 -45.669 1.00 55.84 130 LEU 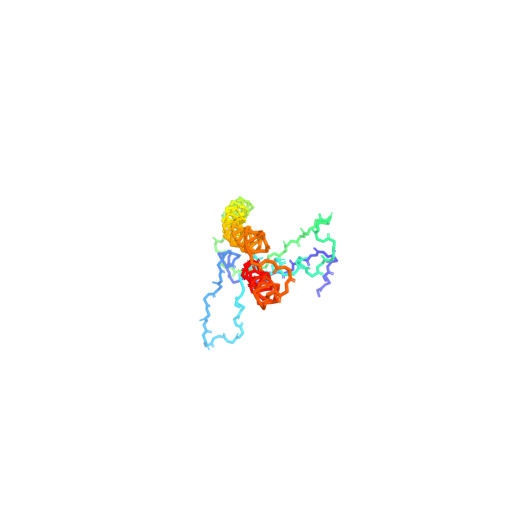A C 1
ATOM 1028 O O . LEU A 1 130 ? 13.672 -5.373 -44.847 1.00 55.84 130 LEU A O 1
ATOM 1032 N N . LEU A 1 131 ? 15.731 -4.608 -45.306 1.00 55.22 131 LEU A N 1
ATOM 1033 C CA . LEU A 1 131 ? 16.125 -4.259 -43.947 1.00 55.22 131 LEU A CA 1
ATOM 1034 C C . LEU A 1 131 ? 15.264 -3.131 -43.362 1.00 55.22 131 LEU A C 1
ATOM 1036 O O . LEU A 1 131 ? 14.863 -3.252 -42.211 1.00 55.22 131 LEU A O 1
ATOM 1040 N N . GLY A 1 132 ? 14.901 -2.098 -44.129 1.00 56.75 132 GLY A N 1
ATOM 1041 C CA . GLY A 1 132 ? 14.019 -1.027 -43.645 1.00 56.75 132 GLY A CA 1
ATOM 1042 C C . GLY A 1 132 ? 12.626 -1.541 -43.256 1.00 56.75 132 GLY A C 1
ATOM 1043 O O . GLY A 1 132 ? 12.057 -1.114 -42.252 1.00 56.75 132 GLY A O 1
ATOM 1044 N N . TYR A 1 133 ? 12.113 -2.534 -43.989 1.00 60.50 133 TYR A N 1
ATOM 1045 C CA . TYR A 1 133 ? 10.826 -3.175 -43.702 1.00 60.50 133 TYR A CA 1
ATOM 1046 C C . TYR A 1 133 ? 10.907 -4.104 -42.475 1.00 60.50 133 TYR A C 1
ATOM 1048 O O . TYR A 1 133 ? 10.087 -4.004 -41.566 1.00 60.50 133 TYR A O 1
ATOM 1056 N N . LEU A 1 134 ? 11.953 -4.938 -42.392 1.00 59.66 134 LEU A N 1
ATOM 1057 C CA . LEU A 1 134 ? 12.229 -5.826 -41.250 1.00 59.66 134 LEU A CA 1
ATOM 1058 C C . LEU A 1 134 ? 12.483 -5.063 -39.945 1.00 59.66 134 LEU A C 1
ATOM 1060 O O . LEU A 1 134 ? 12.023 -5.489 -38.888 1.00 59.66 134 LEU A O 1
ATOM 1064 N N . PHE A 1 135 ? 13.202 -3.941 -40.000 1.00 59.47 135 PHE A N 1
ATOM 1065 C CA . PHE A 1 135 ? 13.425 -3.093 -38.832 1.00 59.47 135 PHE A CA 1
ATOM 1066 C C . PHE A 1 135 ? 12.178 -2.286 -38.473 1.00 59.47 135 PHE A C 1
ATOM 1068 O O . PHE A 1 135 ? 11.887 -2.172 -37.289 1.00 59.47 135 PHE A O 1
ATOM 1075 N N . GLY A 1 136 ? 11.397 -1.795 -39.443 1.00 60.34 136 GLY A N 1
ATOM 1076 C CA . GLY A 1 136 ? 10.110 -1.141 -39.182 1.00 60.34 136 GLY A CA 1
ATOM 1077 C C . GLY A 1 136 ? 9.110 -2.064 -38.479 1.00 60.34 136 GLY A C 1
ATOM 1078 O O . GLY A 1 136 ? 8.562 -1.704 -37.436 1.00 60.34 136 GLY A O 1
ATOM 1079 N N . GLU A 1 137 ? 8.931 -3.285 -38.989 1.00 61.03 137 GLU A N 1
ATOM 1080 C CA . GLU A 1 137 ? 8.085 -4.302 -38.353 1.00 61.03 137 GLU A CA 1
ATOM 1081 C C . GLU A 1 137 ? 8.69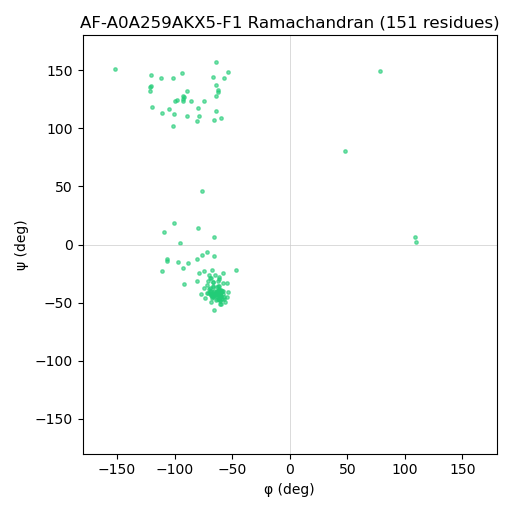0 -4.814 -37.041 1.00 61.03 137 GLU A C 1
ATOM 1083 O O . GLU A 1 137 ? 7.976 -4.949 -36.049 1.00 61.03 137 GLU A O 1
ATOM 1088 N N . GLY A 1 138 ? 10.007 -5.027 -36.979 1.00 65.44 138 GLY A N 1
ATOM 1089 C CA . GLY A 1 138 ? 10.707 -5.449 -35.766 1.00 65.44 138 GLY A CA 1
ATOM 1090 C C . GLY A 1 138 ? 10.627 -4.421 -34.636 1.00 65.44 138 GLY A C 1
ATOM 1091 O O . GLY A 1 138 ? 10.479 -4.798 -33.477 1.00 65.44 138 GLY A O 1
ATOM 1092 N N . LEU A 1 139 ? 10.660 -3.124 -34.956 1.00 63.03 139 LEU A N 1
ATOM 1093 C CA . LEU A 1 139 ? 10.489 -2.026 -34.001 1.00 63.03 139 LEU A CA 1
ATOM 1094 C C . LEU A 1 139 ? 9.037 -1.913 -33.526 1.00 63.03 139 LEU A C 1
ATOM 1096 O O . LEU A 1 139 ? 8.802 -1.611 -32.359 1.00 63.03 139 LEU A O 1
ATOM 1100 N N . LEU A 1 140 ? 8.068 -2.191 -34.401 1.00 65.62 140 LEU A N 1
ATOM 1101 C CA . LEU A 1 140 ? 6.650 -2.236 -34.048 1.00 65.62 140 LEU A CA 1
ATOM 1102 C C . LEU A 1 140 ? 6.361 -3.436 -33.133 1.00 65.62 140 LEU A C 1
ATOM 1104 O O . LEU A 1 140 ? 5.718 -3.271 -32.099 1.00 65.62 140 LEU A O 1
ATOM 1108 N N . ILE A 1 141 ? 6.921 -4.612 -33.438 1.00 65.75 141 ILE A N 1
ATOM 1109 C CA . ILE A 1 141 ? 6.816 -5.821 -32.607 1.00 65.75 141 ILE A CA 1
ATOM 1110 C C . ILE A 1 141 ? 7.555 -5.633 -31.278 1.00 65.75 141 ILE A C 1
ATOM 1112 O O . ILE A 1 141 ? 7.002 -5.959 -30.236 1.00 65.75 141 ILE A O 1
ATOM 1116 N N . ALA A 1 142 ? 8.766 -5.075 -31.268 1.00 65.12 142 ALA A N 1
ATOM 1117 C CA . ALA A 1 142 ? 9.515 -4.831 -30.035 1.00 65.12 142 ALA A CA 1
ATOM 1118 C C . ALA A 1 142 ? 8.907 -3.712 -29.181 1.00 65.12 142 ALA A C 1
ATOM 1120 O O . ALA A 1 142 ? 8.877 -3.824 -27.958 1.00 65.12 142 ALA A O 1
ATOM 1121 N N . GLY A 1 143 ? 8.398 -2.653 -29.814 1.00 64.12 143 GLY A N 1
ATOM 1122 C CA . GLY A 1 143 ? 7.644 -1.593 -29.153 1.00 64.12 143 GLY A CA 1
ATOM 1123 C C . GLY A 1 143 ? 6.349 -2.127 -28.548 1.00 64.12 143 GLY A C 1
ATOM 1124 O O . GLY A 1 143 ? 6.029 -1.786 -27.414 1.00 64.12 143 GLY A O 1
ATOM 1125 N N . TRP A 1 144 ? 5.657 -3.025 -29.256 1.00 69.88 144 TRP A N 1
ATOM 1126 C CA . TRP A 1 144 ? 4.493 -3.732 -28.737 1.00 69.88 144 TRP A CA 1
ATOM 1127 C C . TRP A 1 144 ? 4.875 -4.661 -27.585 1.00 69.88 144 TRP A C 1
ATOM 1129 O O . TRP A 1 144 ? 4.359 -4.462 -26.501 1.00 69.88 144 TRP A O 1
ATOM 1139 N N . VAL A 1 145 ? 5.815 -5.601 -27.751 1.00 65.31 145 VAL A N 1
ATOM 1140 C CA . VAL A 1 145 ? 6.247 -6.577 -26.723 1.00 65.31 145 VAL A CA 1
ATOM 1141 C C . VAL A 1 145 ? 6.820 -5.888 -25.479 1.00 65.31 145 VAL A C 1
ATOM 1143 O O . VAL A 1 145 ? 6.511 -6.281 -24.356 1.00 65.31 145 VAL A O 1
ATOM 1146 N N . GLY A 1 146 ? 7.591 -4.814 -25.658 1.00 64.62 146 GLY A N 1
ATOM 1147 C CA . GLY A 1 146 ? 8.111 -3.995 -24.564 1.00 64.62 146 GLY A CA 1
ATOM 1148 C C . GLY A 1 146 ? 7.032 -3.221 -23.800 1.00 64.62 146 GLY A C 1
ATOM 1149 O O . GLY A 1 146 ? 7.256 -2.867 -22.644 1.00 64.62 146 GLY A O 1
ATOM 1150 N N . LEU A 1 147 ? 5.860 -2.989 -24.403 1.00 65.31 147 LEU A N 1
ATOM 1151 C CA . LEU A 1 147 ? 4.719 -2.334 -23.759 1.00 65.31 147 LEU A CA 1
ATOM 1152 C C . LEU A 1 147 ? 3.995 -3.250 -22.757 1.00 65.31 147 LEU A C 1
ATOM 1154 O O . LEU A 1 147 ? 3.354 -2.738 -21.845 1.00 65.31 147 LEU A O 1
ATOM 1158 N N . TRP A 1 148 ? 4.116 -4.578 -22.879 1.00 65.69 148 TRP A N 1
ATOM 1159 C CA . TRP A 1 148 ? 3.402 -5.525 -22.007 1.00 65.69 148 TRP A CA 1
ATOM 1160 C C . TRP A 1 148 ? 4.037 -5.658 -20.622 1.00 65.69 148 TRP A C 1
ATOM 1162 O O . TRP A 1 148 ? 3.334 -5.624 -19.618 1.00 65.69 148 TRP A O 1
ATOM 1172 N N . HIS A 1 149 ? 5.366 -5.734 -20.540 1.00 59.12 149 HIS A N 1
ATOM 1173 C CA . HIS A 1 149 ? 6.059 -5.967 -19.269 1.00 59.12 149 HIS A CA 1
ATOM 1174 C C . HIS A 1 149 ? 5.832 -4.880 -18.188 1.00 59.12 149 HIS A C 1
ATOM 1176 O O . HIS A 1 149 ? 5.680 -5.238 -17.020 1.00 59.12 149 HIS A O 1
ATOM 1182 N N . PRO A 1 150 ? 5.782 -3.568 -18.503 1.00 55.00 150 PRO A N 1
ATOM 1183 C CA . PRO A 1 150 ? 5.434 -2.551 -17.511 1.00 55.00 150 PRO A CA 1
ATOM 1184 C C . PRO A 1 150 ? 3.932 -2.483 -17.189 1.00 55.00 150 PRO A C 1
ATOM 1186 O O . PRO A 1 150 ? 3.568 -1.758 -16.270 1.00 55.00 150 PRO A O 1
ATOM 1189 N N . LEU A 1 151 ? 3.071 -3.187 -17.932 1.00 54.59 151 LEU A N 1
ATOM 1190 C CA . LEU A 1 151 ? 1.618 -3.214 -17.722 1.00 54.59 151 LEU A CA 1
ATOM 1191 C C . LEU A 1 151 ? 1.170 -4.377 -16.820 1.00 54.59 151 LEU A C 1
ATOM 1193 O O . LEU A 1 151 ? 0.083 -4.320 -16.251 1.00 54.59 151 LEU A O 1
ATOM 1197 N N . GLU A 1 152 ? 2.001 -5.414 -16.687 1.00 58.16 152 GLU A N 1
ATOM 1198 C CA . GLU A 1 152 ? 1.790 -6.544 -15.769 1.00 58.16 152 GLU A CA 1
ATOM 1199 C C . GLU A 1 152 ? 2.202 -6.247 -14.312 1.00 58.16 152 GLU A C 1
ATOM 1201 O O . GLU A 1 152 ? 1.863 -7.022 -13.416 1.00 58.16 152 GLU A O 1
ATOM 1206 N N . LEU A 1 153 ? 2.919 -5.141 -14.073 1.00 50.78 153 LEU A N 1
ATOM 1207 C CA . LEU A 1 153 ? 3.410 -4.690 -12.760 1.00 50.78 153 LEU A CA 1
ATOM 1208 C C . LEU A 1 153 ? 2.503 -3.617 -12.141 1.00 50.78 153 LEU A C 1
ATOM 1210 O O . LEU A 1 153 ? 2.260 -3.697 -10.912 1.00 50.78 153 LEU A O 1
#

Radius of gyration: 28.03 Å; Cα contacts (8 Å, |Δi|>4): 96; chains: 1; bounding box: 57×41×82 Å

Sequence (153 aa):
MTATPGEIHLQLRNLKNFFRVPEVDPFEGETIDLSGIDQVMDALRVQKDWRTRRAKAVIWLPDGTDDDALVGQLPRALATYCNSQILYCRRKMLELRLEGHRALRIGAIFLAACLALSTVLDKWLGSDSLLGYLFGEGLLIAGWVGLWHPLEL

Mean predicted aligned error: 12.65 Å

pLDDT: mean 73.04, std 11.62, range [35.88, 92.62]

Secondary structure (DSSP, 8-state):
----TTEEEEE-SSGGGGTSPPP--TTSS----S-HHHHHHHHHHH-TTTTTSPPEEEEE--TT---HHHHTTHHHHHHHHHHHHHHHHHHHHHHHHHHHHHHHHHHHHHHHHHHHHHHHHHHHH-TT-HHHHHHHHHHHHHHHHHHHTTT--

Foldseek 3Di:
DDDDVQEAEAEDQAPVLQVPQDDDDPVDPDGDRDRVVRSVVVVLVPDPCSVPDDHHYDYDYDPPYPCVVVVVCVVVVVVVVVVVVVVVVVVVVVVLVVVLVVLVVVLVVVLVVLVVVLVVCCVVPPDPDPSNVVSVVVSVVSVVVSVVPNVVD

Nearest PDB structures (foldseek):
  2ykt-assembly1_A-2  TM=3.701E-01  e=7.753E+00  Homo sapiens

Solvent-accessible surface area (backbone atoms only — not comparable to full-atom values): 9131 Å² total; per-residue (Å²): 135,84,78,56,95,59,58,47,80,43,83,38,91,47,80,68,32,37,82,32,60,50,86,75,53,94,86,53,81,87,64,64,86,52,18,48,50,54,52,50,50,54,61,40,70,72,40,90,54,52,91,82,49,86,74,45,77,48,77,46,68,61,91,89,63,94,46,70,75,51,60,75,42,43,68,60,52,50,52,51,50,52,51,52,49,52,53,50,52,53,50,53,53,50,51,53,49,53,52,42,52,50,52,52,48,54,45,50,51,53,52,51,52,51,53,51,50,50,58,53,46,45,74,71,69,43,94,84,47,70,60,62,56,54,49,52,52,48,49,51,49,46,54,52,60,52,55,49,66,63,69,79,109